Protein AF-A0A958H8S8-F1 (afdb_monomer_lite)

Sequence (105 aa):
LISMAGTAVNGYDTVIKQVERLTLASGLGADAATAAADQQRSLMDLVVAQDWDGLEAAMTEMASAQIAALPDDQKAALGDVDTYVQQTVAAQLAGMQSPWYQFFL

Structure (mmCIF, N/CA/C/O backbone):
data_AF-A0A958H8S8-F1
#
_entry.id   AF-A0A958H8S8-F1
#
loop_
_atom_site.group_PDB
_atom_site.id
_atom_site.type_symbol
_atom_site.label_atom_id
_atom_site.label_alt_id
_atom_site.label_comp_id
_atom_site.label_asym_id
_atom_site.label_entity_id
_atom_site.label_seq_id
_atom_site.pdbx_PDB_ins_code
_atom_site.Cartn_x
_atom_site.Cartn_y
_atom_site.Cartn_z
_atom_site.occupancy
_atom_site.B_iso_or_equiv
_atom_site.auth_seq_id
_atom_site.auth_comp_id
_atom_site.auth_asym_id
_atom_site.auth_atom_id
_atom_site.pdbx_PDB_model_num
ATOM 1 N N . LEU A 1 1 ? 31.362 1.881 -5.284 1.00 38.28 1 LEU A N 1
ATOM 2 C CA . LEU A 1 1 ? 30.050 1.202 -5.238 1.00 38.28 1 LEU A CA 1
ATOM 3 C C . LEU A 1 1 ? 30.086 0.231 -4.074 1.00 38.28 1 LEU A C 1
ATOM 5 O O . LEU A 1 1 ? 30.697 -0.821 -4.193 1.00 38.28 1 LEU A O 1
ATOM 9 N N . ILE A 1 2 ? 29.557 0.632 -2.920 1.00 36.19 2 ILE A N 1
ATOM 10 C CA . ILE A 1 2 ? 29.365 -0.296 -1.804 1.00 36.19 2 ILE A CA 1
ATOM 11 C C . ILE A 1 2 ? 27.992 -0.912 -2.036 1.00 36.19 2 ILE A C 1
ATOM 13 O O . ILE A 1 2 ? 26.984 -0.214 -1.967 1.00 36.19 2 ILE A O 1
ATOM 17 N N . SER A 1 3 ? 27.976 -2.194 -2.395 1.00 40.56 3 SER A N 1
ATOM 18 C CA . SER A 1 3 ? 26.755 -2.985 -2.373 1.00 40.56 3 SER A CA 1
ATOM 19 C C . SER A 1 3 ? 26.303 -3.076 -0.917 1.00 40.56 3 SER A C 1
ATOM 21 O O . SER A 1 3 ? 26.963 -3.715 -0.102 1.00 40.56 3 SER A O 1
ATOM 23 N N . MET A 1 4 ? 25.204 -2.401 -0.587 1.00 46.12 4 MET A N 1
ATOM 24 C CA . MET A 1 4 ? 24.501 -2.552 0.692 1.00 46.12 4 MET A CA 1
ATOM 25 C C . MET A 1 4 ? 23.703 -3.869 0.746 1.00 46.12 4 MET A C 1
ATOM 27 O O . MET A 1 4 ? 22.941 -4.079 1.682 1.00 46.12 4 MET A O 1
ATOM 31 N N . ALA A 1 5 ? 23.884 -4.779 -0.220 1.00 53.91 5 ALA A N 1
ATOM 32 C CA . ALA A 1 5 ? 23.387 -6.149 -0.147 1.00 53.91 5 ALA A CA 1
ATOM 33 C C . ALA A 1 5 ? 24.308 -6.992 0.757 1.00 53.91 5 ALA A C 1
ATOM 35 O O . ALA A 1 5 ? 24.989 -7.921 0.320 1.00 53.91 5 ALA A O 1
ATOM 36 N N . GLY A 1 6 ? 24.380 -6.623 2.035 1.00 44.44 6 GLY A N 1
ATOM 37 C CA . GLY A 1 6 ? 24.956 -7.475 3.066 1.00 44.44 6 GLY A CA 1
ATOM 38 C C . GLY A 1 6 ? 23.968 -8.587 3.405 1.00 44.44 6 GLY A C 1
ATOM 39 O O . GLY A 1 6 ? 22.949 -8.324 4.025 1.00 44.44 6 GLY A O 1
ATOM 40 N N . THR A 1 7 ? 24.265 -9.811 2.964 1.00 49.12 7 THR A N 1
ATOM 41 C CA . THR A 1 7 ? 23.699 -11.092 3.435 1.00 49.12 7 THR A CA 1
ATOM 42 C C . THR A 1 7 ? 22.209 -11.107 3.836 1.00 49.12 7 THR A C 1
ATOM 44 O O . THR A 1 7 ? 21.861 -10.997 5.009 1.00 49.12 7 THR A O 1
ATOM 47 N N . ALA A 1 8 ? 21.379 -11.429 2.838 1.00 49.78 8 ALA A N 1
ATOM 48 C CA . ALA A 1 8 ? 20.274 -12.396 2.918 1.00 49.78 8 ALA A CA 1
ATOM 49 C C . ALA A 1 8 ? 18.971 -12.020 3.656 1.00 49.78 8 ALA A C 1
ATOM 51 O O . ALA A 1 8 ? 18.411 -12.843 4.378 1.00 49.78 8 ALA A O 1
ATOM 52 N N . VAL A 1 9 ? 18.415 -10.842 3.371 1.00 51.22 9 VAL A N 1
ATOM 53 C CA . VAL A 1 9 ? 16.951 -10.677 3.307 1.00 51.22 9 VAL A CA 1
ATOM 54 C C . VAL A 1 9 ? 16.668 -9.887 2.030 1.00 51.22 9 VAL A C 1
ATOM 56 O O . VAL A 1 9 ? 17.183 -8.779 1.891 1.00 51.22 9 VAL A O 1
ATOM 59 N N . ASN A 1 10 ? 15.947 -10.464 1.066 1.00 71.31 10 ASN A N 1
ATOM 60 C CA . ASN A 1 10 ? 15.533 -9.710 -0.122 1.00 71.31 10 ASN A CA 1
ATOM 61 C C . ASN A 1 10 ? 14.552 -8.597 0.306 1.00 71.31 10 ASN A C 1
ATOM 63 O O . ASN A 1 10 ? 13.930 -8.682 1.375 1.00 71.31 10 ASN A O 1
ATOM 67 N N . GLY A 1 11 ? 14.448 -7.506 -0.460 1.00 71.94 11 GLY A N 1
ATOM 68 C CA . GLY A 1 11 ? 13.561 -6.391 -0.098 1.00 71.94 11 GLY A CA 1
ATOM 69 C C . GLY A 1 11 ? 12.123 -6.858 0.100 1.00 71.94 11 GLY A C 1
ATOM 70 O O . GLY A 1 11 ? 11.439 -6.369 0.998 1.00 71.94 11 GLY A O 1
ATOM 71 N N . TYR A 1 12 ? 11.729 -7.892 -0.646 1.00 79.94 12 TYR A N 1
ATOM 72 C CA . TYR A 1 12 ? 10.482 -8.631 -0.484 1.00 79.94 12 TYR A CA 1
ATOM 73 C C . TYR A 1 12 ? 10.221 -9.063 0.968 1.00 79.94 12 TYR A C 1
ATOM 75 O O . TYR A 1 12 ? 9.326 -8.528 1.623 1.00 79.94 12 TYR A O 1
ATOM 83 N N . ASP A 1 13 ? 11.038 -9.957 1.530 1.00 80.44 13 ASP A N 1
ATOM 84 C CA . ASP A 1 13 ? 10.844 -10.485 2.887 1.00 80.44 13 ASP A CA 1
ATOM 85 C C . ASP A 1 13 ? 10.920 -9.390 3.957 1.00 80.44 13 ASP A C 1
ATOM 87 O O . ASP A 1 13 ? 10.281 -9.483 5.012 1.00 80.44 13 ASP A O 1
ATOM 91 N N . THR A 1 14 ? 11.721 -8.351 3.702 1.00 83.50 14 THR A N 1
ATOM 92 C CA . THR A 1 14 ? 11.842 -7.200 4.601 1.00 83.50 14 THR A CA 1
ATOM 93 C C . THR A 1 14 ? 10.528 -6.434 4.679 1.00 83.50 14 THR A C 1
ATOM 95 O O . THR A 1 14 ? 10.054 -6.159 5.783 1.00 83.50 14 THR A O 1
ATOM 98 N N . VAL A 1 15 ? 9.925 -6.121 3.531 1.00 82.81 15 VAL A N 1
ATOM 99 C CA . VAL A 1 15 ? 8.663 -5.376 3.454 1.00 82.81 15 VAL A CA 1
ATOM 100 C C . VAL A 1 15 ? 7.527 -6.169 4.100 1.00 82.81 15 VAL A C 1
ATOM 102 O O . VAL A 1 15 ? 6.805 -5.612 4.927 1.00 82.81 15 VAL A O 1
ATOM 105 N N . ILE A 1 16 ? 7.42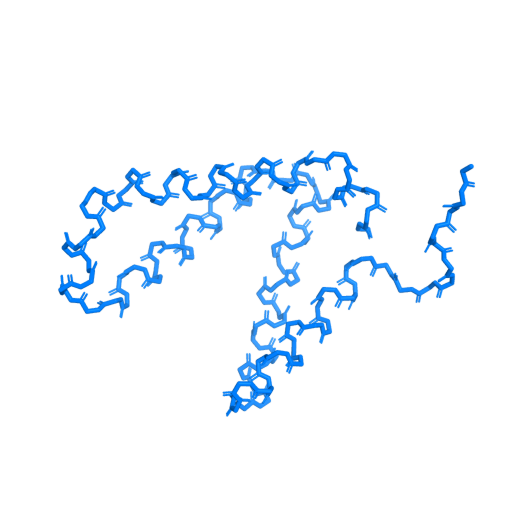3 -7.477 3.840 1.00 86.12 16 ILE A N 1
ATOM 106 C CA . ILE A 1 16 ? 6.389 -8.327 4.461 1.00 86.12 16 ILE A CA 1
ATOM 107 C C . ILE A 1 16 ? 6.491 -8.299 5.990 1.00 86.12 16 ILE A C 1
ATOM 109 O O . ILE A 1 16 ? 5.516 -8.004 6.683 1.00 86.12 16 ILE A O 1
ATOM 113 N N . LYS A 1 17 ? 7.690 -8.534 6.537 1.00 85.19 17 LYS A N 1
ATOM 114 C CA . LYS A 1 17 ? 7.906 -8.530 7.995 1.00 85.19 17 LYS A CA 1
ATOM 115 C C . LYS A 1 17 ? 7.668 -7.156 8.617 1.00 85.19 17 LYS A C 1
ATOM 117 O O . LYS A 1 17 ? 7.295 -7.071 9.787 1.00 85.19 17 LYS A O 1
ATOM 122 N N . GLN A 1 18 ? 7.926 -6.077 7.881 1.00 83.31 18 GLN A N 1
ATOM 123 C CA . GLN A 1 18 ? 7.635 -4.723 8.347 1.00 83.31 18 GLN A CA 1
ATOM 124 C C . GLN A 1 18 ? 6.130 -4.480 8.438 1.00 83.31 18 GLN A C 1
ATOM 126 O O . GLN A 1 18 ? 5.688 -3.959 9.460 1.00 83.31 18 GLN A O 1
ATOM 131 N N . VAL A 1 19 ? 5.349 -4.910 7.444 1.00 85.38 19 VAL A N 1
ATOM 132 C CA . VAL A 1 19 ? 3.882 -4.799 7.469 1.00 85.38 19 VAL A CA 1
ATOM 133 C C . VAL A 1 19 ? 3.294 -5.563 8.653 1.00 85.38 19 VAL A C 1
ATOM 135 O O . VAL A 1 19 ? 2.542 -4.982 9.432 1.00 85.38 19 VAL A O 1
ATOM 138 N N . GLU A 1 20 ? 3.705 -6.815 8.872 1.00 85.88 20 GLU A N 1
ATOM 139 C CA . GLU A 1 20 ? 3.260 -7.609 10.030 1.00 85.88 20 GLU A CA 1
ATOM 140 C C . GLU A 1 20 ? 3.524 -6.881 11.357 1.00 85.88 20 GLU A C 1
ATOM 142 O O . GLU A 1 20 ? 2.643 -6.763 12.211 1.00 85.88 20 GLU A O 1
ATOM 147 N N . ARG A 1 21 ? 4.743 -6.355 11.529 1.00 85.25 21 ARG A N 1
ATOM 148 C CA . ARG A 1 21 ? 5.157 -5.673 12.763 1.00 85.25 21 ARG A CA 1
ATOM 149 C C . ARG A 1 21 ? 4.446 -4.346 12.973 1.00 8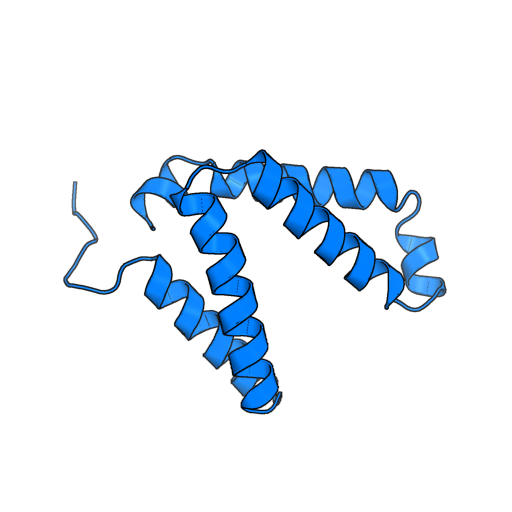5.25 21 ARG A C 1
ATOM 151 O O . ARG A 1 21 ? 4.111 -4.040 14.113 1.00 85.25 21 ARG A O 1
ATOM 158 N N . LEU A 1 22 ? 4.240 -3.565 11.913 1.00 83.31 22 LEU A N 1
ATOM 159 C CA . LEU A 1 22 ? 3.506 -2.303 11.988 1.00 83.31 22 LEU A CA 1
ATOM 160 C C . LEU A 1 22 ? 2.057 -2.558 12.398 1.00 83.31 22 LEU A C 1
ATOM 162 O O . LEU A 1 22 ? 1.590 -1.934 13.345 1.00 83.31 22 LEU A O 1
ATOM 166 N N . THR A 1 23 ? 1.393 -3.533 11.776 1.00 83.81 23 THR A N 1
ATOM 167 C CA . THR A 1 23 ? 0.011 -3.901 12.110 1.00 83.81 23 THR A CA 1
ATOM 168 C C . THR A 1 23 ? -0.115 -4.356 13.567 1.00 83.81 23 THR A C 1
ATOM 170 O O . THR A 1 23 ? -0.968 -3.846 14.295 1.00 83.81 23 THR A O 1
ATOM 173 N N . LEU A 1 24 ? 0.785 -5.228 14.041 1.00 84.44 24 LEU A N 1
ATOM 174 C CA . LEU A 1 24 ? 0.828 -5.630 15.456 1.00 84.44 24 LEU A CA 1
ATOM 175 C C . LEU A 1 24 ? 1.088 -4.440 16.395 1.00 84.44 24 LEU A C 1
ATOM 177 O O . LEU A 1 24 ? 0.450 -4.320 17.440 1.00 84.44 24 LEU A O 1
ATOM 181 N N . ALA A 1 25 ? 2.013 -3.546 16.035 1.00 85.44 25 ALA A N 1
ATOM 182 C CA . ALA A 1 25 ? 2.347 -2.365 16.832 1.00 85.44 25 ALA A CA 1
ATOM 183 C C . ALA A 1 25 ? 1.199 -1.344 16.895 1.00 85.44 25 ALA A C 1
ATOM 185 O O . ALA A 1 25 ? 1.056 -0.651 17.901 1.00 85.44 25 ALA A O 1
ATOM 186 N N . SER A 1 26 ? 0.345 -1.284 15.870 1.00 82.25 26 SER A N 1
ATOM 187 C CA . SER A 1 26 ? -0.900 -0.506 15.869 1.00 82.25 26 SER A CA 1
ATOM 188 C C . SER A 1 26 ? -1.992 -1.097 16.772 1.00 82.25 26 SER A C 1
ATOM 190 O O . SER A 1 26 ? -3.091 -0.551 16.838 1.00 82.25 26 SER A O 1
ATOM 192 N N . GLY A 1 27 ? -1.706 -2.195 17.481 1.00 83.38 27 GLY A N 1
ATOM 193 C CA . GLY A 1 27 ? -2.646 -2.864 18.380 1.00 83.38 27 GLY A CA 1
ATOM 194 C C . GLY A 1 27 ? -3.650 -3.760 17.658 1.00 83.38 27 GLY A C 1
ATOM 195 O O . GLY A 1 27 ? -4.592 -4.243 18.286 1.00 83.38 27 GLY A O 1
ATOM 196 N N . LEU A 1 28 ? -3.461 -3.990 16.356 1.00 82.44 28 LEU A N 1
ATOM 197 C CA . LEU A 1 28 ? -4.270 -4.931 15.592 1.00 82.44 28 LEU A CA 1
ATOM 198 C C . LEU A 1 28 ? -3.782 -6.361 15.880 1.00 82.44 28 LEU A C 1
ATOM 200 O O . LEU A 1 28 ? -2.592 -6.606 16.078 1.00 82.44 28 LEU A O 1
ATOM 204 N N . GLY A 1 29 ? -4.718 -7.308 15.972 1.00 87.94 29 GLY A N 1
ATOM 205 C CA . GLY A 1 29 ? -4.424 -8.698 16.336 1.00 87.94 29 GLY A CA 1
ATOM 206 C C . GLY A 1 29 ? -3.603 -9.452 15.284 1.00 87.94 29 GLY A C 1
ATOM 207 O O . GLY A 1 29 ? -3.426 -8.988 14.158 1.00 87.94 29 GLY A O 1
ATOM 208 N N . ALA A 1 30 ? -3.140 -10.654 15.643 1.00 86.88 30 ALA A N 1
ATOM 209 C CA . ALA A 1 30 ? -2.332 -11.502 14.763 1.00 86.88 30 ALA A CA 1
ATOM 210 C C . ALA A 1 30 ? -3.014 -11.781 13.412 1.00 86.88 30 ALA A C 1
ATOM 212 O O . ALA A 1 30 ? -2.363 -11.673 12.379 1.00 86.88 30 ALA A O 1
ATOM 213 N N . ASP A 1 31 ? -4.325 -12.029 13.410 1.00 89.62 31 ASP A N 1
ATOM 214 C CA . ASP A 1 31 ? -5.084 -12.293 12.181 1.00 89.62 31 ASP A CA 1
ATOM 215 C C . ASP A 1 31 ? -5.054 -11.099 11.214 1.00 89.62 31 ASP A C 1
ATOM 217 O O . ASP A 1 31 ? -4.889 -11.270 10.008 1.00 89.62 31 ASP A O 1
ATOM 221 N N . ALA A 1 32 ? -5.148 -9.874 11.741 1.00 86.62 32 ALA A N 1
ATOM 222 C CA . ALA A 1 32 ? -5.052 -8.658 10.937 1.00 86.62 32 ALA A CA 1
ATOM 223 C C . ALA A 1 32 ? -3.630 -8.452 10.396 1.00 86.62 32 ALA A C 1
ATOM 225 O O . ALA A 1 32 ? -3.459 -8.013 9.261 1.00 86.62 32 ALA A O 1
ATOM 226 N N . ALA A 1 33 ? -2.608 -8.794 11.187 1.00 82.56 33 ALA A N 1
ATOM 227 C CA . ALA A 1 33 ? -1.218 -8.737 10.749 1.00 82.56 33 ALA A CA 1
ATOM 228 C C . ALA A 1 33 ? -0.937 -9.736 9.621 1.00 82.56 33 ALA A C 1
ATOM 230 O O . ALA A 1 33 ? -0.322 -9.358 8.627 1.00 82.56 33 ALA A O 1
ATOM 231 N N . THR A 1 34 ? -1.439 -10.969 9.733 1.00 89.06 34 THR A N 1
ATOM 232 C CA . THR A 1 34 ? -1.341 -11.979 8.672 1.00 89.06 34 THR A CA 1
ATOM 233 C C . THR A 1 34 ? -2.081 -11.536 7.415 1.00 89.06 34 THR A C 1
ATOM 235 O O . THR A 1 34 ? -1.492 -11.562 6.340 1.00 89.06 34 THR A O 1
ATOM 238 N N . ALA A 1 35 ? -3.316 -11.040 7.535 1.00 87.88 35 ALA A N 1
ATOM 239 C CA . ALA A 1 35 ? -4.073 -10.550 6.383 1.00 87.88 35 ALA A CA 1
ATOM 240 C C . ALA A 1 35 ? -3.359 -9.392 5.660 1.00 87.88 35 ALA A C 1
ATOM 242 O O . ALA A 1 35 ? -3.282 -9.382 4.432 1.00 87.88 35 ALA A O 1
ATOM 243 N N . ALA A 1 36 ? -2.783 -8.447 6.411 1.00 85.88 36 ALA A N 1
ATOM 244 C CA . ALA A 1 36 ? -2.005 -7.350 5.840 1.00 85.88 36 ALA A CA 1
ATOM 245 C C . ALA A 1 36 ? -0.731 -7.850 5.135 1.00 85.88 36 ALA A C 1
ATOM 247 O O . ALA A 1 36 ? -0.377 -7.362 4.063 1.00 85.88 36 ALA A O 1
ATOM 248 N N . ALA A 1 37 ? -0.054 -8.848 5.708 1.00 87.69 37 ALA A N 1
ATOM 249 C CA . ALA A 1 37 ? 1.126 -9.466 5.112 1.00 87.69 37 ALA A CA 1
ATOM 250 C C . ALA A 1 37 ? 0.800 -10.213 3.815 1.00 87.69 37 ALA A C 1
ATOM 252 O O . ALA A 1 37 ? 1.532 -10.092 2.835 1.00 87.69 37 ALA A O 1
ATOM 253 N N . ASP A 1 38 ? -0.300 -10.965 3.800 1.00 91.75 38 ASP A N 1
ATOM 254 C CA . ASP A 1 38 ? -0.770 -11.714 2.633 1.00 91.75 38 ASP A CA 1
ATOM 255 C C . ASP A 1 38 ? -1.158 -10.763 1.495 1.00 91.75 38 ASP A C 1
ATOM 257 O O . ASP A 1 38 ? -0.761 -10.967 0.346 1.00 91.75 38 ASP A O 1
ATOM 261 N N . GLN A 1 39 ? -1.862 -9.675 1.822 1.00 88.38 39 GLN A N 1
ATOM 262 C CA . GLN A 1 39 ? -2.180 -8.616 0.867 1.00 88.38 39 GLN A CA 1
ATOM 263 C C . GLN A 1 39 ? -0.910 -7.976 0.297 1.00 88.38 39 GLN A C 1
ATOM 265 O O . GLN A 1 39 ? -0.799 -7.799 -0.916 1.00 88.38 39 GLN A O 1
ATOM 270 N N . GLN A 1 40 ? 0.072 -7.680 1.153 1.00 88.94 40 GLN A N 1
ATOM 271 C CA . GLN A 1 40 ? 1.347 -7.129 0.711 1.00 88.94 40 GLN A CA 1
ATOM 272 C C . GLN A 1 40 ? 2.098 -8.101 -0.211 1.00 88.94 40 GLN A C 1
ATOM 274 O O . GLN A 1 40 ? 2.630 -7.658 -1.225 1.00 88.94 40 GLN A O 1
ATOM 279 N N . ARG A 1 41 ? 2.112 -9.411 0.080 1.00 91.19 41 ARG A N 1
ATOM 280 C CA . ARG A 1 41 ? 2.727 -10.422 -0.805 1.00 91.19 41 ARG A CA 1
ATOM 281 C C . ARG A 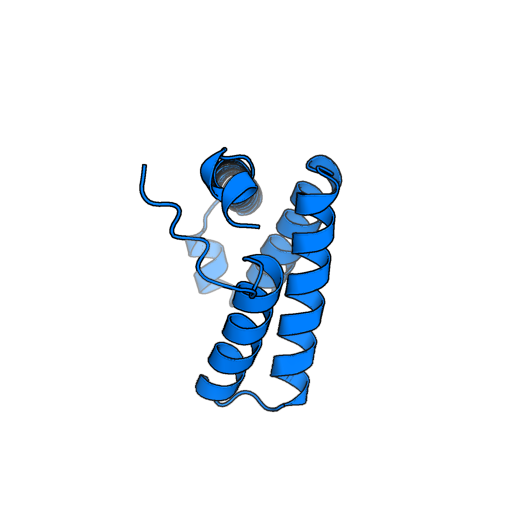1 41 ? 2.090 -10.424 -2.188 1.00 91.19 41 ARG A C 1
ATOM 283 O O . ARG A 1 41 ? 2.816 -10.340 -3.169 1.00 91.19 41 ARG A O 1
ATOM 290 N N . SER A 1 42 ? 0.758 -10.416 -2.258 1.00 90.44 42 SER A N 1
ATOM 291 C CA . SER A 1 42 ? 0.024 -10.381 -3.532 1.00 90.44 42 SER A CA 1
ATOM 292 C C . SER A 1 42 ? 0.441 -9.195 -4.414 1.00 90.44 42 SER A C 1
ATOM 294 O O . SER A 1 42 ? 0.750 -9.366 -5.591 1.00 90.44 42 SER A O 1
ATOM 296 N N . LEU A 1 43 ? 0.541 -7.992 -3.837 1.00 88.06 43 LEU A N 1
ATOM 297 C CA . LEU A 1 43 ? 0.982 -6.803 -4.576 1.00 88.06 43 LEU A CA 1
ATOM 298 C C . LEU A 1 43 ? 2.447 -6.904 -5.018 1.00 88.06 43 LEU A C 1
ATOM 300 O O . LEU A 1 43 ? 2.791 -6.517 -6.132 1.00 88.06 43 LEU A O 1
ATOM 304 N N . MET A 1 44 ? 3.322 -7.426 -4.159 1.00 85.50 44 MET A N 1
ATOM 305 C CA . MET A 1 44 ? 4.740 -7.574 -4.489 1.00 85.50 44 MET A CA 1
ATOM 306 C C . MET A 1 44 ? 4.983 -8.636 -5.563 1.00 85.50 44 MET A C 1
ATOM 308 O O . MET A 1 44 ? 5.867 -8.449 -6.396 1.00 85.50 44 MET A O 1
ATOM 312 N N . ASP A 1 45 ? 4.183 -9.701 -5.596 1.00 89.06 45 ASP A N 1
ATOM 313 C CA . ASP A 1 45 ? 4.244 -10.721 -6.644 1.00 89.06 45 ASP A CA 1
ATOM 314 C C . ASP A 1 45 ? 3.915 -10.120 -8.020 1.00 89.06 45 ASP A C 1
ATOM 316 O O . ASP A 1 45 ? 4.608 -10.419 -8.994 1.00 89.06 45 ASP A O 1
ATOM 320 N N . LEU A 1 46 ? 2.941 -9.203 -8.096 1.00 88.81 46 LEU A N 1
ATOM 321 C CA . LEU A 1 46 ? 2.629 -8.453 -9.322 1.00 88.81 46 LEU A CA 1
ATOM 322 C C . LEU A 1 46 ? 3.801 -7.560 -9.757 1.00 88.81 46 LEU A C 1
ATOM 324 O O . LEU A 1 46 ? 4.144 -7.525 -10.938 1.00 88.81 46 LEU A O 1
ATOM 328 N N . VAL A 1 47 ? 4.478 -6.894 -8.811 1.00 86.44 47 VAL A N 1
ATOM 329 C CA . VAL A 1 47 ? 5.675 -6.084 -9.111 1.00 86.44 47 VAL A CA 1
ATOM 330 C C . VAL A 1 47 ? 6.815 -6.951 -9.651 1.00 86.44 47 VAL A C 1
ATOM 332 O O . VAL A 1 47 ? 7.444 -6.593 -10.648 1.00 86.44 47 VAL A O 1
ATOM 335 N N . VAL A 1 48 ? 7.085 -8.099 -9.022 1.00 85.94 48 VAL A N 1
ATOM 336 C CA . VAL A 1 48 ? 8.135 -9.037 -9.461 1.00 85.94 48 VAL A CA 1
ATOM 337 C C . VAL A 1 48 ? 7.809 -9.617 -10.839 1.00 85.94 48 VAL A C 1
ATOM 339 O O . VAL A 1 48 ? 8.702 -9.741 -11.678 1.00 85.94 48 VAL A O 1
ATOM 342 N N . ALA A 1 49 ? 6.536 -9.920 -11.099 1.00 88.38 49 ALA A N 1
ATOM 343 C CA . ALA A 1 49 ? 6.049 -10.354 -12.406 1.00 88.38 49 ALA A CA 1
ATOM 344 C C . ALA A 1 49 ? 6.023 -9.229 -13.459 1.00 88.38 49 ALA A C 1
ATOM 346 O O . ALA A 1 49 ? 5.809 -9.516 -14.636 1.00 88.38 49 ALA A O 1
ATOM 347 N N . GLN A 1 50 ? 6.261 -7.974 -13.056 1.00 88.00 50 GLN A N 1
ATOM 348 C CA . GLN A 1 50 ? 6.100 -6.770 -13.881 1.00 88.00 50 GLN A CA 1
ATOM 349 C C . GLN A 1 50 ? 4.690 -6.638 -14.478 1.00 88.00 50 GLN A C 1
ATOM 351 O O . GLN A 1 50 ? 4.511 -6.059 -15.550 1.00 88.00 50 GLN A O 1
ATOM 356 N N . ASP A 1 51 ? 3.687 -7.170 -13.778 1.00 91.31 51 ASP A N 1
ATOM 357 C CA . ASP A 1 51 ? 2.277 -7.055 -14.140 1.00 91.31 51 ASP A CA 1
ATOM 358 C C . ASP A 1 51 ? 1.730 -5.710 -13.650 1.00 91.31 51 ASP A C 1
ATOM 360 O O . ASP A 1 51 ? 1.066 -5.603 -12.617 1.00 91.31 51 ASP A O 1
ATOM 364 N N . TRP A 1 52 ? 2.096 -4.648 -14.369 1.00 90.50 52 TRP A N 1
ATOM 365 C CA . TRP A 1 52 ? 1.735 -3.279 -14.003 1.00 90.50 52 TRP A CA 1
ATOM 366 C C . TRP A 1 52 ? 0.239 -3.012 -14.133 1.00 90.50 52 TRP A C 1
ATOM 368 O O . TRP A 1 52 ? -0.313 -2.317 -13.286 1.00 90.50 52 TRP A O 1
ATOM 378 N N . ASP A 1 53 ? -0.411 -3.603 -15.136 1.00 92.62 53 ASP A N 1
ATOM 379 C CA . ASP A 1 53 ? -1.854 -3.471 -15.342 1.00 92.62 53 ASP A CA 1
ATOM 380 C C . ASP A 1 53 ? -2.620 -4.171 -14.204 1.00 92.62 53 ASP A C 1
ATOM 382 O O . ASP A 1 53 ? -3.564 -3.612 -13.641 1.00 92.62 53 ASP A O 1
ATOM 386 N N . GLY A 1 54 ? -2.181 -5.374 -13.805 1.00 91.31 54 GLY A N 1
ATOM 387 C CA . GLY A 1 54 ? -2.736 -6.090 -12.657 1.00 91.31 54 GLY A CA 1
ATOM 388 C C . GLY A 1 54 ? -2.514 -5.349 -11.337 1.00 91.31 54 GLY A C 1
ATOM 389 O O . GLY A 1 54 ? -3.425 -5.261 -10.510 1.00 91.31 54 GLY A O 1
ATOM 390 N N . LEU A 1 55 ? -1.327 -4.764 -11.151 1.00 90.31 55 LEU A N 1
ATOM 391 C CA . LEU A 1 55 ? -1.007 -3.952 -9.977 1.00 90.31 55 LEU A CA 1
ATOM 392 C C . LEU A 1 55 ? -1.868 -2.684 -9.909 1.00 90.31 55 LEU A C 1
ATOM 394 O O . LEU A 1 55 ? -2.417 -2.381 -8.852 1.00 90.31 55 LEU A O 1
ATOM 398 N N . GLU A 1 56 ? -2.030 -1.966 -11.023 1.00 92.38 56 GLU A N 1
ATOM 399 C CA . GLU A 1 56 ? -2.897 -0.786 -11.110 1.00 92.38 56 GLU A CA 1
ATOM 400 C C . GLU A 1 56 ? -4.346 -1.127 -10.755 1.00 92.38 56 GLU A C 1
ATOM 402 O O . GLU A 1 56 ? -4.962 -0.427 -9.945 1.00 92.38 56 GLU A O 1
ATOM 407 N N . ALA A 1 57 ? -4.876 -2.228 -11.294 1.00 92.94 57 ALA A N 1
ATOM 408 C CA . ALA A 1 57 ? -6.229 -2.686 -10.994 1.00 92.94 57 ALA A CA 1
ATOM 409 C C . ALA A 1 57 ? -6.406 -3.010 -9.501 1.00 92.94 57 ALA A C 1
ATOM 411 O O . ALA A 1 57 ? -7.344 -2.516 -8.872 1.00 92.94 57 ALA A O 1
ATOM 412 N N . ALA A 1 58 ? -5.475 -3.771 -8.914 1.00 90.75 58 ALA A N 1
ATOM 413 C CA . ALA A 1 58 ? -5.519 -4.134 -7.498 1.00 90.75 58 ALA A CA 1
ATOM 414 C C . ALA A 1 58 ? -5.433 -2.902 -6.579 1.00 90.75 58 ALA A C 1
ATOM 416 O O . ALA A 1 58 ? -6.192 -2.774 -5.617 1.00 90.75 58 ALA A O 1
ATOM 417 N N . MET A 1 59 ? -4.538 -1.960 -6.886 1.00 90.25 59 MET A N 1
ATOM 418 C CA . MET A 1 59 ? -4.375 -0.730 -6.106 1.00 90.25 59 MET A CA 1
ATOM 419 C C . MET A 1 59 ? -5.582 0.202 -6.234 1.00 90.25 59 MET A C 1
ATOM 421 O O . MET A 1 59 ? -5.986 0.816 -5.244 1.00 90.25 59 MET A O 1
ATOM 425 N N . THR A 1 60 ? -6.185 0.273 -7.421 1.00 91.06 60 THR A N 1
ATOM 426 C CA . THR A 1 60 ? -7.421 1.029 -7.662 1.00 91.06 60 THR A CA 1
ATOM 427 C C . THR A 1 60 ? -8.570 0.458 -6.842 1.00 91.06 60 THR A C 1
ATOM 429 O O . THR A 1 60 ? -9.215 1.201 -6.107 1.00 91.06 60 THR A O 1
ATOM 432 N N . GLU A 1 61 ? -8.783 -0.860 -6.882 1.00 91.31 61 GLU A N 1
ATOM 433 C CA . GLU A 1 61 ? -9.824 -1.526 -6.091 1.00 91.31 61 GLU A CA 1
ATOM 434 C C . GLU A 1 61 ? -9.638 -1.274 -4.587 1.00 91.31 61 GLU A C 1
ATOM 436 O O . GLU A 1 61 ? -10.584 -0.898 -3.889 1.00 91.31 61 GLU A O 1
ATOM 441 N N . MET A 1 62 ? -8.404 -1.398 -4.091 1.00 87.31 62 MET A N 1
ATOM 442 C CA . MET A 1 62 ? -8.077 -1.121 -2.691 1.00 87.31 62 MET A CA 1
ATOM 443 C C . MET A 1 62 ? -8.345 0.332 -2.296 1.00 87.31 62 MET A C 1
ATOM 445 O O . MET A 1 62 ? -8.888 0.580 -1.216 1.00 87.31 62 MET A O 1
ATOM 449 N N . ALA A 1 63 ? -7.956 1.294 -3.133 1.00 86.94 63 ALA A N 1
ATOM 450 C CA . ALA A 1 63 ? -8.178 2.713 -2.876 1.00 86.94 63 ALA A CA 1
ATOM 451 C C . ALA A 1 63 ? -9.677 3.050 -2.892 1.00 86.94 63 ALA A C 1
ATOM 453 O O . ALA A 1 63 ? -10.166 3.720 -1.982 1.00 86.94 63 ALA A O 1
ATOM 454 N N . SER A 1 64 ? -10.432 2.519 -3.856 1.00 88.00 64 SER A N 1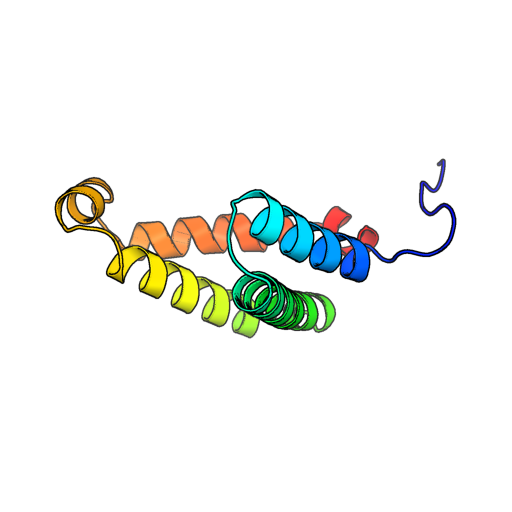
ATOM 455 C CA . SER A 1 64 ? -11.887 2.676 -3.918 1.00 88.00 64 SER A CA 1
ATOM 456 C C . SER A 1 64 ? -12.584 2.075 -2.695 1.00 88.00 64 SER A C 1
ATOM 458 O O . SER A 1 64 ? -13.465 2.717 -2.122 1.00 88.00 64 SER A O 1
ATOM 460 N N . ALA A 1 65 ? -12.172 0.888 -2.238 1.00 87.38 65 ALA A N 1
ATOM 461 C CA . ALA A 1 65 ? -12.723 0.259 -1.036 1.00 87.38 65 ALA A CA 1
ATOM 462 C C . ALA A 1 65 ? -12.423 1.071 0.237 1.00 87.38 65 ALA A C 1
ATOM 464 O O . ALA A 1 65 ? -13.306 1.256 1.076 1.00 87.38 65 ALA A O 1
ATOM 465 N N . GLN A 1 66 ? -11.202 1.605 0.363 1.00 85.12 66 GLN A N 1
ATOM 466 C CA . GLN A 1 66 ? -10.828 2.486 1.473 1.00 85.12 66 GLN A CA 1
ATOM 467 C C . GLN A 1 66 ? -11.664 3.762 1.480 1.00 85.12 66 GLN A C 1
ATOM 469 O O . GLN A 1 66 ? -12.195 4.134 2.523 1.00 85.12 66 GLN A O 1
ATOM 474 N N . ILE A 1 67 ? -11.843 4.399 0.320 1.00 85.31 67 ILE A N 1
ATOM 475 C CA . ILE A 1 67 ? -12.664 5.605 0.212 1.00 85.31 67 ILE A CA 1
ATOM 476 C C . ILE A 1 67 ? -14.123 5.293 0.524 1.00 85.31 67 ILE A C 1
ATOM 478 O O . ILE A 1 67 ? -14.752 6.059 1.246 1.00 85.31 67 ILE A O 1
ATOM 482 N N . ALA A 1 68 ? -14.664 4.164 0.060 1.00 85.88 68 ALA A N 1
ATOM 483 C CA . ALA A 1 68 ? -16.029 3.749 0.375 1.00 85.88 68 ALA A CA 1
ATOM 484 C C . ALA A 1 68 ? -16.260 3.579 1.889 1.00 85.88 68 ALA A C 1
ATOM 486 O O . ALA A 1 68 ? -17.351 3.899 2.371 1.00 85.88 68 ALA A O 1
ATOM 487 N N . ALA A 1 69 ? -15.232 3.138 2.622 1.00 86.75 69 ALA A N 1
ATOM 488 C CA . ALA A 1 69 ? -15.247 2.974 4.074 1.00 86.75 69 ALA A CA 1
ATOM 489 C C . ALA A 1 69 ? -15.080 4.286 4.865 1.00 86.75 69 ALA A C 1
ATOM 491 O O . ALA A 1 69 ? -15.315 4.291 6.075 1.00 86.75 69 ALA A O 1
ATOM 492 N N . LEU A 1 70 ? -14.698 5.395 4.219 1.00 84.88 70 LEU A N 1
ATOM 493 C CA . LEU A 1 70 ? -14.648 6.700 4.880 1.00 84.88 70 LEU A CA 1
ATOM 494 C C . LEU A 1 70 ? -16.063 7.178 5.254 1.00 84.88 70 LEU A C 1
ATOM 496 O O . LEU A 1 70 ? -17.045 6.773 4.627 1.00 84.88 70 LEU A O 1
ATOM 500 N N . PRO A 1 71 ? -16.209 8.062 6.251 1.00 89.31 71 PRO A N 1
ATOM 501 C CA . PRO A 1 71 ? -17.466 8.758 6.474 1.00 89.31 71 PRO A CA 1
ATOM 502 C C . PRO A 1 71 ? -17.694 9.845 5.405 1.00 89.31 71 PRO A C 1
ATOM 504 O O . PRO A 1 71 ? -16.759 10.316 4.751 1.00 89.31 71 PRO A O 1
ATOM 507 N N . ASP A 1 72 ? -18.956 10.222 5.188 1.00 84.12 72 ASP A N 1
ATOM 508 C CA . ASP A 1 72 ? -19.359 11.071 4.054 1.00 84.12 72 ASP A CA 1
ATOM 509 C C . ASP A 1 72 ? -18.754 12.487 4.093 1.00 84.12 72 ASP A C 1
ATOM 511 O O . ASP A 1 72 ? -18.533 13.095 3.046 1.00 84.12 72 ASP A O 1
ATOM 515 N N . ASP A 1 73 ? -18.427 12.997 5.283 1.00 83.19 73 ASP A N 1
ATOM 516 C CA . ASP A 1 73 ? -17.736 14.276 5.476 1.00 83.19 73 ASP A CA 1
ATOM 517 C C . ASP A 1 73 ? -16.305 14.257 4.913 1.00 83.19 73 ASP A C 1
ATOM 519 O O . ASP A 1 73 ? -15.873 15.211 4.264 1.00 83.19 73 ASP A O 1
ATOM 523 N N . GLN A 1 74 ? -15.590 13.146 5.094 1.00 81.56 74 GLN A N 1
ATOM 524 C CA . GLN A 1 74 ? -14.251 12.933 4.549 1.00 81.56 74 GLN A CA 1
ATOM 525 C C . GLN A 1 74 ? -14.298 12.654 3.047 1.00 81.56 74 GLN A C 1
ATOM 527 O O . GLN A 1 74 ? -13.456 13.168 2.315 1.00 81.56 74 GLN A O 1
ATOM 532 N N . LYS A 1 75 ? -15.310 11.922 2.557 1.00 81.56 75 LYS A N 1
ATOM 533 C CA . LYS A 1 75 ? -15.510 11.729 1.107 1.00 81.56 75 LYS A CA 1
ATOM 534 C C . LYS A 1 75 ? -15.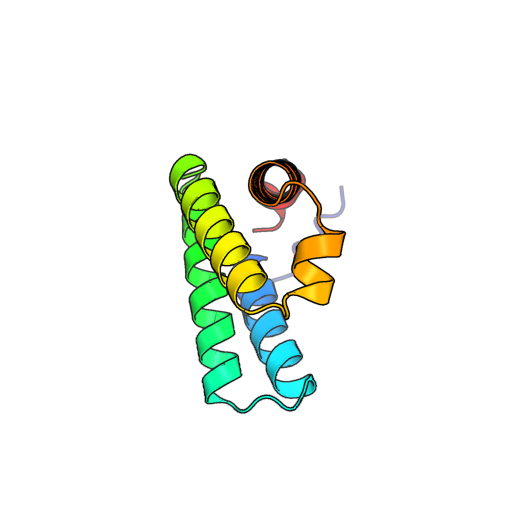759 13.053 0.393 1.00 81.56 75 LYS A C 1
ATOM 536 O O . LYS A 1 75 ? -15.161 13.307 -0.647 1.00 81.56 75 LYS A O 1
ATOM 541 N N . ALA A 1 76 ? -16.598 13.916 0.967 1.00 81.31 76 ALA A N 1
ATOM 542 C CA . ALA A 1 76 ? -16.890 15.229 0.398 1.00 81.31 76 ALA A CA 1
ATOM 543 C C . ALA A 1 76 ? -15.641 16.128 0.320 1.00 81.31 76 ALA A C 1
ATOM 545 O O . ALA A 1 76 ? -15.519 16.923 -0.611 1.00 81.31 76 ALA A O 1
ATOM 546 N N . ALA A 1 77 ? -14.699 15.980 1.257 1.00 83.50 77 ALA A N 1
ATOM 547 C CA . ALA A 1 77 ? -13.438 16.721 1.257 1.00 83.50 77 ALA A CA 1
ATOM 548 C C . ALA A 1 77 ? -12.456 16.277 0.155 1.00 83.50 77 ALA A C 1
ATOM 550 O O . ALA A 1 77 ? -11.609 17.072 -0.248 1.00 83.50 77 ALA A O 1
ATOM 551 N N . LEU A 1 78 ? -12.570 15.041 -0.347 1.00 77.75 78 LEU A N 1
ATOM 552 C CA . LEU A 1 78 ? -11.738 14.528 -1.445 1.00 77.75 78 LEU A CA 1
ATOM 553 C C . LEU A 1 78 ? -12.134 15.114 -2.810 1.00 77.75 78 LEU A C 1
ATOM 555 O O . LEU A 1 78 ? -11.313 15.144 -3.725 1.00 77.75 78 LEU A O 1
ATOM 559 N N . GLY A 1 79 ? -13.367 15.613 -2.949 1.00 83.62 79 GLY A N 1
ATOM 560 C CA . GLY A 1 79 ? -13.879 16.148 -4.208 1.00 83.62 79 GLY A CA 1
ATOM 561 C C . GLY A 1 79 ? -14.175 15.039 -5.220 1.00 83.62 79 GLY A C 1
ATOM 562 O O . GLY A 1 79 ? -15.059 14.216 -4.991 1.00 83.62 79 GLY A O 1
ATOM 563 N N . ASP A 1 80 ? -13.465 15.037 -6.350 1.00 87.00 80 ASP A N 1
ATOM 564 C CA . ASP A 1 80 ? -13.584 13.986 -7.365 1.00 87.00 80 ASP A CA 1
ATOM 565 C C . ASP A 1 80 ? -12.773 12.751 -6.947 1.00 87.00 80 ASP A C 1
ATOM 567 O O . ASP A 1 80 ? -11.554 12.679 -7.126 1.00 87.00 80 ASP A O 1
ATOM 571 N N . VAL A 1 81 ? -13.486 11.789 -6.364 1.00 82.75 81 VAL A N 1
ATOM 572 C CA . VAL A 1 81 ? -12.937 10.534 -5.847 1.00 82.75 81 VAL A CA 1
ATOM 573 C C . VAL A 1 81 ? -12.230 9.725 -6.933 1.00 82.75 81 VAL A C 1
ATOM 575 O O . VAL A 1 81 ? -11.152 9.196 -6.668 1.00 82.75 81 VAL A O 1
ATOM 578 N N . ASP A 1 82 ? -12.782 9.651 -8.143 1.00 83.56 82 ASP A N 1
ATOM 579 C CA . ASP A 1 82 ? -12.213 8.821 -9.208 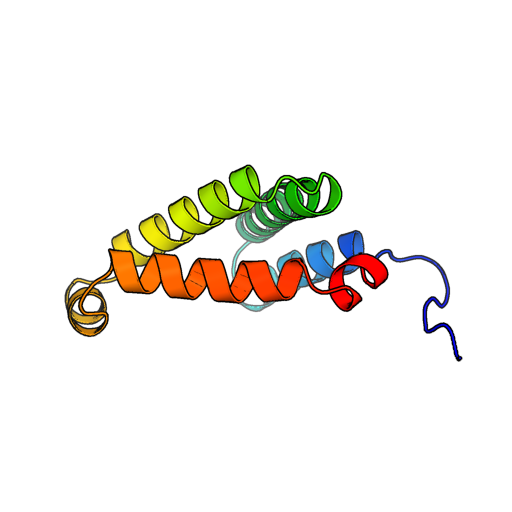1.00 83.56 82 ASP A CA 1
ATOM 580 C C . ASP A 1 82 ? -10.883 9.408 -9.684 1.00 83.56 82 ASP A C 1
ATOM 582 O O . ASP A 1 82 ? -9.873 8.703 -9.776 1.00 83.56 82 ASP A O 1
ATOM 586 N N . THR A 1 83 ? -10.848 10.727 -9.886 1.00 85.44 83 THR A N 1
ATOM 587 C CA . THR A 1 83 ? -9.608 11.437 -10.220 1.00 85.44 83 THR A CA 1
ATOM 588 C C . THR A 1 83 ? -8.574 11.312 -9.094 1.00 85.44 83 THR A C 1
ATOM 590 O O . THR A 1 83 ? -7.390 11.092 -9.365 1.00 85.44 83 THR A O 1
ATOM 593 N N . TYR A 1 84 ? -8.994 11.409 -7.829 1.00 85.81 84 TYR A N 1
ATOM 594 C CA . TYR A 1 84 ? -8.103 11.248 -6.675 1.00 85.81 84 TYR A CA 1
ATOM 595 C C . TYR A 1 84 ? -7.481 9.846 -6.609 1.00 85.81 84 TYR A C 1
ATOM 597 O O . TYR A 1 84 ? -6.269 9.718 -6.403 1.00 85.81 84 TYR A O 1
ATOM 605 N N . VAL A 1 85 ? -8.286 8.797 -6.814 1.00 87.19 85 VAL A N 1
ATOM 606 C CA . VAL A 1 85 ? -7.809 7.407 -6.856 1.00 87.19 85 VAL A CA 1
ATOM 607 C C . VAL A 1 85 ? -6.799 7.230 -7.981 1.00 87.19 85 VAL A C 1
ATOM 609 O O . VAL A 1 85 ? -5.686 6.779 -7.716 1.00 87.19 85 VAL A O 1
ATOM 612 N N . GLN A 1 86 ? -7.130 7.653 -9.203 1.00 87.44 86 GLN A N 1
ATOM 613 C CA . GLN A 1 86 ? -6.230 7.518 -10.353 1.00 87.44 86 GLN A CA 1
ATOM 614 C C . GLN A 1 86 ? -4.888 8.218 -10.124 1.00 87.44 86 GLN A C 1
ATOM 616 O O . GLN A 1 86 ? -3.834 7.634 -10.364 1.00 87.44 86 GLN A O 1
ATOM 621 N N . GLN A 1 87 ? -4.899 9.451 -9.611 1.00 86.56 87 GLN A N 1
ATOM 622 C CA . GLN A 1 87 ? -3.666 10.195 -9.335 1.00 86.56 87 GLN A CA 1
ATOM 623 C C . GLN A 1 87 ? -2.823 9.532 -8.242 1.00 86.56 87 GLN A C 1
ATOM 625 O O . GLN A 1 87 ? -1.598 9.464 -8.356 1.00 86.56 87 GLN A O 1
ATOM 630 N N . THR A 1 88 ? -3.476 9.026 -7.195 1.00 85.38 88 THR A N 1
ATOM 631 C CA . THR A 1 88 ? -2.808 8.349 -6.080 1.00 85.38 88 THR A CA 1
ATOM 632 C C . THR A 1 88 ? -2.160 7.049 -6.544 1.00 85.38 88 THR A C 1
ATOM 634 O O . THR A 1 88 ? -0.995 6.796 -6.234 1.00 85.38 88 THR A O 1
ATOM 637 N N . VAL A 1 89 ? -2.885 6.246 -7.323 1.00 88.56 89 VAL A N 1
ATOM 638 C CA . VAL A 1 89 ? -2.402 4.974 -7.867 1.00 88.56 89 VAL A CA 1
ATOM 639 C C . VAL A 1 89 ? -1.262 5.214 -8.856 1.00 88.56 89 VAL A C 1
ATOM 641 O O . VAL A 1 89 ? -0.189 4.637 -8.688 1.00 88.56 89 VAL A O 1
ATOM 644 N N . ALA A 1 90 ? -1.415 6.147 -9.800 1.00 87.81 90 ALA A N 1
ATOM 645 C CA . ALA A 1 90 ? -0.370 6.479 -10.770 1.00 87.81 90 ALA A CA 1
ATOM 646 C C . ALA A 1 90 ? 0.938 6.944 -10.100 1.00 87.81 90 ALA A C 1
ATOM 648 O O . ALA A 1 90 ? 2.028 6.533 -10.504 1.00 87.81 90 ALA A O 1
ATOM 649 N N . ALA A 1 91 ? 0.848 7.763 -9.046 1.00 86.50 91 ALA A N 1
ATOM 650 C CA . ALA A 1 91 ? 2.020 8.209 -8.294 1.00 86.50 91 ALA A CA 1
ATOM 651 C C . ALA A 1 91 ? 2.734 7.049 -7.578 1.00 86.50 91 ALA A C 1
ATOM 653 O O . ALA A 1 91 ? 3.966 7.006 -7.547 1.00 86.50 91 ALA A O 1
ATOM 654 N N . GLN A 1 92 ? 1.978 6.096 -7.025 1.00 84.75 92 GLN A N 1
ATOM 655 C CA . GLN A 1 92 ? 2.556 4.924 -6.367 1.00 84.75 92 GLN A CA 1
ATOM 656 C C . GLN A 1 92 ? 3.174 3.945 -7.376 1.00 84.75 92 GLN A C 1
ATOM 658 O O . GLN A 1 92 ? 4.297 3.485 -7.148 1.00 84.75 92 GLN A O 1
ATOM 663 N N . LEU A 1 93 ? 2.520 3.699 -8.520 1.00 87.50 93 LEU A N 1
ATOM 664 C CA . LEU A 1 93 ? 3.081 2.877 -9.600 1.00 87.50 93 LEU A CA 1
ATOM 665 C C . LEU A 1 93 ? 4.404 3.444 -10.112 1.00 87.50 93 LEU A C 1
ATOM 667 O O . LEU A 1 93 ? 5.371 2.698 -10.249 1.00 87.50 93 LEU A O 1
ATOM 671 N N . ALA A 1 94 ? 4.489 4.759 -10.328 1.00 86.25 94 ALA A N 1
ATOM 672 C CA . ALA A 1 94 ? 5.728 5.398 -10.770 1.00 86.25 94 ALA A CA 1
ATOM 673 C C . ALA A 1 94 ? 6.894 5.170 -9.786 1.00 86.25 94 ALA A C 1
ATOM 675 O O . ALA A 1 94 ? 8.043 5.002 -10.200 1.00 86.25 94 ALA A O 1
ATOM 676 N N . GLY A 1 95 ? 6.608 5.117 -8.480 1.00 81.94 95 GLY A N 1
ATOM 677 C CA . GLY A 1 95 ? 7.594 4.770 -7.455 1.00 81.94 95 GLY A CA 1
ATOM 678 C C . GLY A 1 95 ? 8.056 3.312 -7.539 1.00 81.94 95 GLY A C 1
ATOM 679 O O . GLY A 1 95 ? 9.259 3.043 -7.472 1.00 81.94 95 GLY A O 1
ATOM 680 N N . MET A 1 96 ? 7.121 2.378 -7.736 1.00 81.56 96 MET A N 1
ATOM 681 C CA . MET A 1 96 ? 7.402 0.936 -7.822 1.00 81.56 96 MET A CA 1
ATOM 682 C C . MET A 1 96 ? 8.061 0.520 -9.145 1.00 81.56 96 MET A C 1
ATOM 684 O O . MET A 1 96 ? 8.830 -0.437 -9.176 1.00 81.56 96 MET A O 1
ATOM 688 N N . GLN A 1 97 ? 7.828 1.265 -10.225 1.00 84.06 97 GLN A N 1
ATOM 689 C CA . GLN A 1 97 ? 8.516 1.093 -11.509 1.00 84.06 97 GLN A CA 1
ATOM 690 C C . GLN A 1 97 ? 9.933 1.681 -11.513 1.00 84.06 97 GLN A C 1
ATOM 692 O O . GLN A 1 97 ? 10.685 1.492 -12.472 1.00 84.06 97 GLN A O 1
ATOM 697 N N . SER A 1 98 ? 10.323 2.414 -10.464 1.00 81.38 98 SER A N 1
ATOM 698 C CA . SER A 1 98 ? 11.646 3.025 -10.416 1.00 81.38 98 SER A CA 1
ATOM 699 C C . SER A 1 98 ? 12.754 1.957 -10.396 1.00 81.38 98 SER A C 1
ATOM 701 O O . SER A 1 98 ? 12.615 0.924 -9.733 1.00 81.38 98 SER A O 1
ATOM 703 N N . PRO A 1 99 ? 13.910 2.208 -11.044 1.00 76.31 99 PRO A N 1
ATOM 704 C CA . PRO A 1 99 ? 15.035 1.271 -11.021 1.00 76.31 99 PRO A CA 1
ATOM 705 C C . PRO A 1 99 ? 15.505 0.935 -9.602 1.00 76.31 99 PRO A C 1
ATOM 707 O O . PRO A 1 99 ? 15.971 -0.167 -9.344 1.00 76.31 99 PRO A O 1
ATOM 710 N N . TRP A 1 100 ? 15.361 1.875 -8.662 1.00 78.19 100 TRP A N 1
ATOM 711 C CA . TRP A 1 100 ? 15.687 1.641 -7.258 1.00 78.19 100 TRP A CA 1
ATOM 712 C C . TRP A 1 100 ? 14.842 0.516 -6.650 1.00 78.19 100 TRP A C 1
ATOM 714 O O . TRP A 1 100 ? 15.393 -0.328 -5.950 1.00 78.19 100 TRP A O 1
ATOM 724 N N . TYR A 1 101 ? 13.542 0.471 -6.955 1.00 75.56 101 TYR A N 1
ATOM 725 C CA . TYR A 1 101 ? 12.647 -0.562 -6.436 1.00 75.56 101 TYR A CA 1
ATOM 726 C C . TYR A 1 101 ? 13.021 -1.942 -6.989 1.00 75.56 101 TYR A C 1
ATOM 728 O O . TYR A 1 101 ? 13.120 -2.898 -6.230 1.00 75.56 101 TYR A O 1
ATOM 736 N N . GLN A 1 102 ? 13.364 -2.022 -8.278 1.00 72.69 102 GLN A N 1
ATOM 737 C CA . GLN A 1 102 ? 13.846 -3.259 -8.906 1.00 72.69 102 GLN A CA 1
ATOM 738 C C . GLN A 1 102 ? 15.150 -3.794 -8.296 1.00 72.69 102 GLN A C 1
ATOM 740 O O . GLN A 1 102 ? 15.342 -5.002 -8.251 1.00 72.69 102 GLN A O 1
ATOM 745 N N . PHE A 1 103 ? 16.059 -2.919 -7.854 1.00 75.75 103 PHE A N 1
ATOM 746 C CA . PHE A 1 103 ? 17.286 -3.340 -7.163 1.00 75.75 103 PHE A CA 1
ATOM 747 C C . PHE A 1 103 ? 17.067 -3.674 -5.685 1.00 75.75 103 PHE A C 1
ATOM 749 O O . PHE A 1 103 ? 17.900 -4.356 -5.087 1.00 75.75 103 PHE A O 1
ATOM 756 N N . PHE A 1 104 ? 16.021 -3.113 -5.078 1.00 76.19 104 PHE A N 1
ATOM 757 C CA . PHE A 1 104 ? 15.697 -3.316 -3.674 1.00 76.19 104 PHE A CA 1
ATOM 758 C C . PHE A 1 104 ? 14.979 -4.649 -3.442 1.00 76.19 104 PHE A C 1
ATOM 760 O O . PHE A 1 104 ? 15.291 -5.325 -2.461 1.00 76.19 104 PHE A O 1
ATOM 767 N N . LEU A 1 105 ? 14.036 -5.003 -4.321 1.00 71.75 105 LEU A N 1
ATOM 768 C CA . LEU A 1 105 ? 13.298 -6.267 -4.276 1.00 71.75 105 LEU A CA 1
ATOM 769 C C . LEU A 1 105 ? 14.196 -7.476 -4.542 1.00 71.75 105 LEU A C 1
ATOM 771 O O . LEU A 1 105 ? 14.085 -8.426 -3.731 1.00 71.75 105 LEU A O 1
#

Foldseek 3Di:
DDPPPDDDDFLLNVVLVVQLVVCVVVVHDNVVSVVSSVLSNVLVVCLVVVVLVVNLVSQLVVQVVVLVPDPPVVVVVQPPSNVSSNVVSVVVSVVSPDVVVVRRD

pLDDT: mean 81.78, std 12.09, range [36.19, 92.94]

Secondary structure (DSSP, 8-state):
------SS--HHHHHHHHHHHHHHHTT--HHHHHHHHHHHHHHHHHHHTT-HHHHHHHHHHHHHHHHHHS-HHHHHHH-SHHHHHHHHHHHHHHHHTSHHHHHH-

Radius of gyration: 16.02 Å; chains: 1; bounding box: 49×29×34 Å